Protein AF-A0A0D1J792-F1 (afdb_monomer_lite)

Structure (mmCIF, N/CA/C/O backbone):
data_AF-A0A0D1J792-F1
#
_entry.id   AF-A0A0D1J792-F1
#
loop_
_atom_site.group_PDB
_atom_site.id
_atom_site.type_symbol
_atom_site.label_atom_id
_atom_site.label_alt_id
_atom_site.label_comp_id
_atom_site.label_asym_id
_atom_site.label_entity_id
_atom_site.label_seq_id
_atom_site.pdbx_PDB_ins_code
_atom_site.Cartn_x
_atom_site.Cartn_y
_atom_site.Cartn_z
_atom_site.occupancy
_atom_site.B_iso_or_equiv
_atom_site.auth_seq_id
_atom_site.auth_comp_id
_atom_site.auth_asym_id
_atom_site.auth_atom_id
_atom_site.pdbx_PDB_model_num
ATOM 1 N N . MET A 1 1 ? 0.436 -8.650 17.450 1.00 95.81 1 MET A N 1
ATOM 2 C CA . MET A 1 1 ? 1.003 -9.553 16.411 1.00 95.81 1 MET A CA 1
ATOM 3 C C . MET A 1 1 ? 1.703 -8.682 15.373 1.00 95.81 1 MET A C 1
ATOM 5 O O . MET A 1 1 ? 1.557 -7.472 15.479 1.00 95.81 1 MET A O 1
ATOM 9 N N . GLN A 1 2 ? 2.453 -9.248 14.421 1.00 97.12 2 GLN A N 1
ATOM 10 C CA . GLN A 1 2 ? 3.106 -8.458 13.366 1.00 97.12 2 GLN A CA 1
ATOM 11 C C . GLN A 1 2 ? 2.832 -9.023 11.969 1.00 97.12 2 GLN A C 1
ATOM 13 O O . GLN A 1 2 ? 2.720 -10.242 11.803 1.00 97.12 2 GLN A O 1
ATOM 18 N N . LEU A 1 3 ? 2.756 -8.132 10.984 1.00 98.31 3 LEU A N 1
ATOM 19 C CA . LEU A 1 3 ? 2.760 -8.419 9.554 1.00 98.31 3 LEU A CA 1
ATOM 20 C C . LEU A 1 3 ? 4.012 -7.775 8.958 1.00 98.31 3 LEU A C 1
ATOM 22 O O . LEU A 1 3 ? 4.203 -6.572 9.107 1.00 98.31 3 LEU A O 1
ATOM 26 N N . LEU A 1 4 ? 4.849 -8.580 8.304 1.00 98.25 4 LEU A N 1
ATOM 27 C CA . LEU A 1 4 ? 6.087 -8.119 7.680 1.00 98.25 4 LEU A CA 1
ATOM 28 C C . LEU A 1 4 ? 6.075 -8.386 6.177 1.00 98.25 4 LEU A C 1
ATOM 30 O O . LEU A 1 4 ? 5.574 -9.424 5.733 1.00 98.25 4 LEU A O 1
ATOM 34 N N . LEU A 1 5 ? 6.699 -7.485 5.426 1.00 97.88 5 LEU A N 1
ATOM 35 C CA . LEU A 1 5 ? 7.011 -7.641 4.009 1.00 97.88 5 LEU A CA 1
ATOM 36 C C . LEU A 1 5 ? 8.452 -7.176 3.777 1.00 97.88 5 LEU A C 1
ATOM 38 O O . LEU A 1 5 ? 8.773 -6.019 4.030 1.00 97.88 5 LEU A O 1
ATOM 42 N N . SER A 1 6 ? 9.316 -8.074 3.303 1.00 97.19 6 SER A N 1
ATOM 43 C CA . SER A 1 6 ? 10.662 -7.706 2.847 1.00 97.19 6 SER A CA 1
ATOM 44 C C . SER A 1 6 ? 10.577 -7.004 1.494 1.00 97.19 6 SER A C 1
ATOM 46 O O . SER A 1 6 ? 9.842 -7.460 0.618 1.00 97.19 6 SER A O 1
ATOM 48 N N . THR A 1 7 ? 11.316 -5.912 1.335 1.00 95.62 7 THR A N 1
ATOM 49 C CA . THR A 1 7 ? 11.241 -5.011 0.176 1.00 95.62 7 THR A CA 1
ATOM 50 C C . THR A 1 7 ? 12.554 -4.996 -0.609 1.00 95.62 7 THR A C 1
ATOM 52 O O . THR A 1 7 ? 13.593 -5.398 -0.084 1.00 95.62 7 THR A O 1
ATOM 55 N N . GLY A 1 8 ? 12.511 -4.535 -1.864 1.00 88.81 8 GLY A N 1
ATOM 56 C CA . GLY A 1 8 ? 13.690 -4.390 -2.730 1.00 88.81 8 GLY A CA 1
ATOM 57 C C . GLY A 1 8 ? 13.992 -5.574 -3.655 1.00 88.81 8 GLY A C 1
ATOM 58 O O . GLY A 1 8 ? 14.975 -5.517 -4.386 1.00 88.81 8 GLY A O 1
ATOM 59 N N . ASP A 1 9 ? 13.165 -6.622 -3.629 1.00 92.88 9 ASP A N 1
ATOM 60 C CA . ASP A 1 9 ? 13.208 -7.754 -4.568 1.00 92.88 9 ASP A CA 1
ATOM 61 C C . ASP A 1 9 ? 11.789 -8.274 -4.909 1.00 92.88 9 ASP A C 1
ATOM 63 O O . ASP A 1 9 ? 11.600 -9.443 -5.273 1.00 92.88 9 ASP A O 1
ATOM 67 N N . LEU A 1 10 ? 10.745 -7.449 -4.753 1.00 95.06 10 LEU A N 1
ATOM 68 C CA . LEU A 1 10 ? 9.383 -7.865 -5.099 1.00 95.06 10 LEU A CA 1
ATOM 69 C C . LEU A 1 10 ? 9.186 -7.798 -6.615 1.00 95.06 10 LEU A C 1
ATOM 71 O O . LEU A 1 10 ? 9.693 -6.917 -7.305 1.00 95.06 10 LEU A O 1
ATOM 75 N N . ALA A 1 11 ? 8.361 -8.701 -7.151 1.00 95.69 11 ALA A N 1
ATOM 76 C CA . ALA A 1 11 ? 8.054 -8.741 -8.585 1.00 95.69 11 ALA A CA 1
ATOM 77 C C . ALA A 1 11 ? 7.413 -7.440 -9.115 1.00 95.69 11 ALA A C 1
ATOM 79 O O . ALA A 1 11 ? 7.419 -7.192 -10.321 1.00 95.69 11 ALA A O 1
ATOM 80 N N . VAL A 1 12 ? 6.864 -6.625 -8.214 1.00 98.12 12 VAL A N 1
ATOM 81 C CA . VAL A 1 12 ? 6.184 -5.363 -8.508 1.00 98.12 12 VAL A CA 1
ATOM 82 C C . VAL A 1 12 ? 7.094 -4.136 -8.397 1.00 98.12 12 VAL A C 1
ATOM 84 O O . VAL A 1 12 ? 6.668 -3.054 -8.793 1.00 98.12 12 VAL A O 1
ATOM 87 N N . ASP A 1 13 ? 8.338 -4.279 -7.927 1.00 97.88 13 ASP A N 1
ATOM 88 C CA . ASP A 1 13 ? 9.232 -3.141 -7.654 1.00 97.88 13 ASP A CA 1
ATOM 89 C C . ASP A 1 13 ? 9.460 -2.285 -8.905 1.00 97.88 13 ASP A C 1
ATOM 91 O O . ASP A 1 13 ? 9.297 -1.069 -8.867 1.00 97.88 13 ASP A O 1
ATOM 95 N N . AL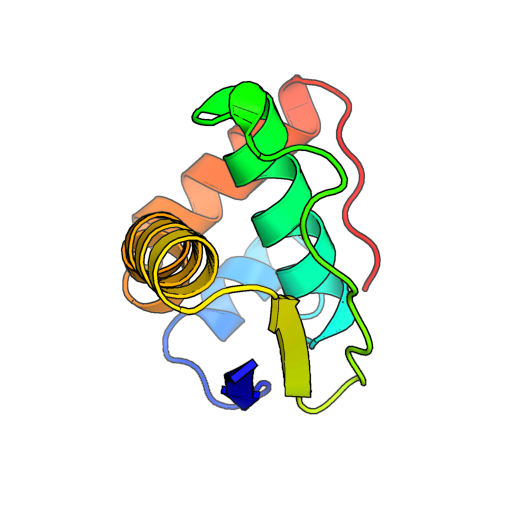A A 1 14 ? 9.682 -2.916 -10.062 1.00 97.88 14 ALA A N 1
ATOM 96 C CA . ALA A 1 14 ? 9.835 -2.204 -11.333 1.00 97.88 14 ALA A CA 1
ATOM 97 C C . ALA A 1 14 ? 8.589 -1.383 -11.727 1.00 97.88 14 ALA A C 1
ATOM 99 O O . ALA A 1 14 ? 8.705 -0.368 -12.413 1.00 97.88 14 ALA A O 1
ATOM 100 N N . ALA A 1 15 ? 7.389 -1.811 -11.320 1.00 98.31 15 ALA A N 1
ATOM 101 C CA . ALA A 1 15 ? 6.156 -1.072 -11.583 1.00 98.31 15 ALA A CA 1
ATOM 102 C C . ALA A 1 15 ? 6.014 0.136 -10.650 1.00 98.31 15 ALA A C 1
ATOM 104 O O . ALA A 1 15 ? 5.576 1.195 -11.100 1.00 98.31 15 ALA A O 1
ATOM 105 N N . VAL A 1 16 ? 6.422 -0.003 -9.387 1.00 98.25 16 VAL A N 1
ATOM 106 C CA . VAL A 1 16 ? 6.493 1.104 -8.422 1.00 98.25 16 VAL A CA 1
ATOM 107 C C . VAL A 1 16 ? 7.508 2.155 -8.894 1.00 98.25 16 VAL A C 1
ATOM 109 O O . VAL A 1 16 ? 7.165 3.330 -9.020 1.00 98.25 16 VAL A O 1
ATOM 112 N N . GLU A 1 17 ? 8.707 1.724 -9.291 1.00 97.81 17 GLU A N 1
ATOM 113 C CA . GLU A 1 17 ? 9.762 2.599 -9.823 1.00 97.81 17 GLU A CA 1
ATOM 114 C C . GLU A 1 17 ? 9.348 3.321 -11.110 1.00 97.81 17 GLU A C 1
ATOM 116 O O . GLU A 1 17 ? 9.655 4.499 -11.297 1.00 97.81 17 GLU A O 1
ATOM 121 N N . ALA A 1 18 ? 8.594 2.657 -11.993 1.00 98.06 18 ALA A N 1
ATOM 122 C CA . ALA A 1 18 ? 8.062 3.282 -13.204 1.00 98.06 18 ALA A CA 1
ATOM 123 C C . ALA A 1 18 ? 7.088 4.442 -12.914 1.00 98.06 18 ALA A C 1
ATOM 125 O O . ALA A 1 18 ? 6.893 5.297 -13.780 1.00 98.06 18 ALA A O 1
ATOM 126 N N . HIS A 1 19 ? 6.506 4.490 -11.711 1.00 97.69 19 HIS A N 1
ATOM 127 C CA . HIS A 1 19 ? 5.675 5.600 -11.236 1.00 97.69 19 HIS A CA 1
ATOM 128 C C . HIS A 1 19 ? 6.465 6.642 -10.428 1.00 97.69 19 HIS A C 1
ATOM 130 O O . HIS A 1 19 ? 5.873 7.586 -9.914 1.00 97.69 19 HIS A O 1
ATOM 136 N N . GLY A 1 20 ? 7.794 6.518 -10.367 1.00 97.31 20 GLY A N 1
ATOM 137 C CA . GLY A 1 20 ? 8.677 7.480 -9.713 1.00 97.31 20 GLY A CA 1
ATOM 138 C C . GLY A 1 20 ? 8.878 7.244 -8.220 1.00 97.31 20 GLY A C 1
ATOM 139 O O . GLY A 1 20 ? 9.401 8.143 -7.568 1.00 97.31 20 GLY A O 1
ATOM 140 N N . HIS A 1 21 ? 8.496 6.069 -7.712 1.00 97.62 21 HIS A N 1
ATOM 141 C CA . HIS A 1 21 ? 8.596 5.734 -6.296 1.00 97.62 21 HIS A CA 1
ATOM 142 C C . HIS A 1 21 ? 9.695 4.716 -5.981 1.00 97.62 21 HIS A C 1
ATOM 144 O O . HIS A 1 21 ? 10.034 3.880 -6.821 1.00 97.62 21 HIS A O 1
ATOM 150 N N . LEU A 1 22 ? 10.221 4.737 -4.755 1.00 96.38 22 LEU A N 1
ATOM 151 C CA . LEU A 1 22 ? 11.063 3.655 -4.238 1.00 96.38 22 LEU A CA 1
ATOM 152 C C . LEU A 1 22 ? 10.182 2.608 -3.555 1.00 96.38 22 LEU A C 1
ATOM 154 O O . LEU A 1 22 ? 9.456 2.917 -2.621 1.00 96.38 22 LEU A O 1
ATOM 158 N N . ALA A 1 23 ? 10.272 1.342 -3.968 1.00 96.38 23 ALA A N 1
ATOM 159 C CA . ALA A 1 23 ? 9.450 0.249 -3.429 1.00 96.38 23 ALA A CA 1
ATOM 160 C C . ALA A 1 23 ? 9.884 -0.229 -2.023 1.00 96.38 23 ALA A C 1
ATOM 162 O O . ALA A 1 23 ? 9.963 -1.428 -1.754 1.00 96.38 23 ALA A O 1
ATOM 163 N N . ASN A 1 24 ? 10.211 0.703 -1.129 1.00 97.50 24 ASN A N 1
ATOM 164 C CA . ASN A 1 24 ? 10.773 0.454 0.193 1.00 97.50 24 ASN A CA 1
ATOM 165 C C . ASN A 1 24 ? 9.688 0.340 1.282 1.00 97.50 24 ASN A C 1
ATOM 167 O O . ASN A 1 24 ? 8.494 0.473 1.013 1.00 97.50 24 ASN A O 1
ATOM 171 N N . GLY A 1 25 ? 10.076 0.057 2.529 1.00 98.06 25 GLY A N 1
ATOM 172 C CA . GLY A 1 25 ? 9.096 -0.124 3.605 1.00 98.06 25 GLY A CA 1
ATOM 173 C C . GLY A 1 25 ? 8.222 1.104 3.889 1.00 98.06 25 GLY A C 1
ATOM 174 O O . GLY A 1 25 ? 7.063 0.919 4.254 1.00 98.06 25 GLY A O 1
ATOM 175 N N . TYR A 1 26 ? 8.727 2.327 3.689 1.00 98.00 26 TYR A N 1
ATOM 176 C CA . TYR A 1 26 ? 7.946 3.560 3.856 1.00 98.00 26 TYR A CA 1
ATOM 177 C C . TYR A 1 26 ? 6.863 3.677 2.780 1.00 98.00 26 TYR A C 1
ATOM 179 O O . TYR A 1 26 ? 5.697 3.901 3.114 1.00 98.00 26 TYR A O 1
ATOM 187 N N . PHE A 1 27 ? 7.202 3.360 1.528 1.00 98.19 27 PHE A N 1
ATOM 188 C CA . PHE A 1 27 ? 6.237 3.344 0.428 1.00 98.19 27 PHE A CA 1
ATOM 189 C C . PHE A 1 27 ? 5.087 2.382 0.719 1.00 98.19 27 PHE A C 1
ATOM 191 O O . PHE A 1 27 ? 3.907 2.721 0.594 1.00 98.19 27 PHE A O 1
ATOM 198 N N . TRP A 1 28 ? 5.421 1.177 1.183 1.00 98.38 28 TRP A N 1
ATOM 199 C CA . TRP A 1 28 ? 4.419 0.176 1.537 1.00 98.38 28 TRP A CA 1
ATOM 200 C C . TRP A 1 28 ? 3.595 0.556 2.777 1.00 98.38 28 TRP A C 1
ATOM 202 O O . TRP A 1 28 ? 2.448 0.111 2.879 1.00 98.38 28 TRP A O 1
ATOM 212 N N . THR A 1 29 ? 4.109 1.410 3.674 1.00 98.31 29 THR A N 1
ATOM 213 C CA . THR A 1 29 ? 3.301 2.045 4.730 1.00 98.31 29 THR A CA 1
ATOM 214 C C . THR A 1 29 ? 2.258 2.977 4.125 1.00 98.31 29 THR A C 1
ATOM 216 O O . THR A 1 29 ? 1.077 2.811 4.422 1.00 98.31 29 THR A O 1
ATOM 219 N N . GLY A 1 30 ? 2.645 3.867 3.207 1.00 97.81 30 GLY A N 1
ATOM 220 C CA . GLY A 1 30 ? 1.690 4.738 2.510 1.00 97.81 30 GLY A CA 1
ATOM 221 C C . GLY A 1 30 ? 0.613 3.940 1.762 1.00 97.81 30 GLY A C 1
ATOM 222 O O . GLY A 1 30 ? -0.582 4.215 1.878 1.00 97.81 30 GLY A O 1
ATOM 223 N N . VAL A 1 31 ? 0.996 2.848 1.088 1.00 98.25 31 VAL A N 1
ATOM 224 C CA . VAL A 1 31 ? 0.037 1.918 0.458 1.00 98.25 31 VAL A CA 1
ATOM 225 C C . VAL A 1 31 ? -0.937 1.326 1.482 1.00 98.25 31 VAL A C 1
ATOM 227 O O . VAL A 1 31 ? -2.142 1.276 1.220 1.00 98.25 31 VAL A O 1
ATOM 230 N N . ALA A 1 32 ? -0.450 0.881 2.643 1.00 98.31 32 ALA A N 1
ATOM 231 C CA . ALA A 1 32 ? -1.300 0.355 3.709 1.00 9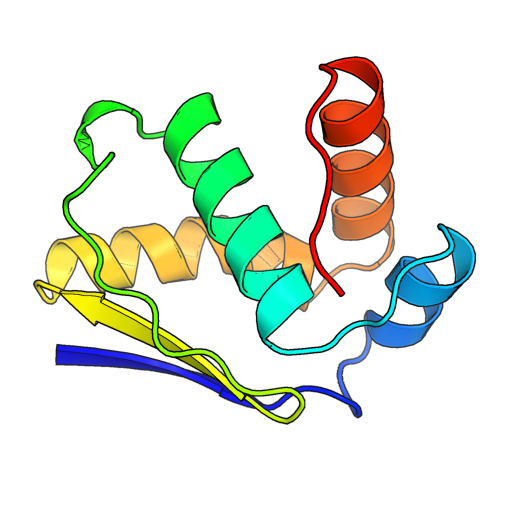8.31 32 ALA A CA 1
ATOM 232 C C . ALA A 1 32 ? -2.297 1.411 4.212 1.00 98.31 32 ALA A C 1
ATOM 234 O O . ALA A 1 32 ? -3.496 1.134 4.294 1.00 98.31 32 ALA A O 1
ATOM 235 N N . GLU A 1 33 ? -1.831 2.627 4.493 1.00 97.38 33 GLU A N 1
ATOM 236 C CA . GLU A 1 33 ? -2.658 3.740 4.965 1.00 97.38 33 GLU A CA 1
ATOM 237 C C . GLU A 1 33 ? -3.725 4.147 3.940 1.00 97.38 33 GLU A C 1
ATOM 239 O O . GLU A 1 33 ? -4.902 4.323 4.286 1.00 97.38 33 GLU A O 1
ATOM 244 N N . TYR A 1 34 ? -3.351 4.229 2.661 1.00 97.94 34 TYR A N 1
ATOM 245 C CA . TYR A 1 34 ? -4.281 4.520 1.575 1.00 97.94 34 TYR A CA 1
ATOM 246 C C . TYR A 1 34 ? -5.362 3.440 1.438 1.00 97.94 34 TYR A C 1
ATOM 248 O O . TYR A 1 34 ? -6.554 3.746 1.332 1.00 97.94 34 TYR A O 1
ATOM 256 N N . LEU A 1 35 ? -4.977 2.162 1.490 1.00 97.88 35 LEU A N 1
ATOM 257 C CA . LEU A 1 35 ? -5.916 1.041 1.414 1.00 97.88 35 LEU A CA 1
ATOM 258 C C . LEU A 1 35 ? -6.865 0.995 2.618 1.00 97.88 35 LEU A C 1
ATOM 260 O O . LEU A 1 35 ? -8.067 0.780 2.441 1.00 97.88 35 LEU A O 1
ATOM 264 N N . ILE A 1 36 ? -6.356 1.209 3.833 1.00 97.69 36 ILE A N 1
ATOM 265 C CA . ILE A 1 36 ? -7.176 1.244 5.051 1.00 97.69 36 ILE A CA 1
ATOM 266 C C . ILE A 1 36 ? -8.176 2.396 4.961 1.00 97.69 36 ILE A C 1
ATOM 268 O O . ILE A 1 36 ? -9.376 2.161 5.065 1.00 97.69 36 ILE A O 1
ATOM 272 N N . SER A 1 37 ? -7.718 3.622 4.704 1.00 96.38 37 SER A N 1
ATOM 273 C CA . SER A 1 37 ? -8.607 4.790 4.635 1.00 96.38 37 SER A CA 1
ATOM 274 C C . SER A 1 37 ? -9.672 4.673 3.536 1.00 96.38 37 SER A C 1
ATOM 276 O O . SER A 1 37 ? -10.808 5.104 3.739 1.00 96.38 37 SER A O 1
ATOM 278 N N . SER A 1 38 ? -9.344 4.038 2.407 1.00 96.62 38 SER A N 1
ATOM 279 C CA . SER A 1 38 ? -10.262 3.876 1.273 1.00 96.62 38 SER A CA 1
ATOM 280 C C . SER A 1 38 ? -11.278 2.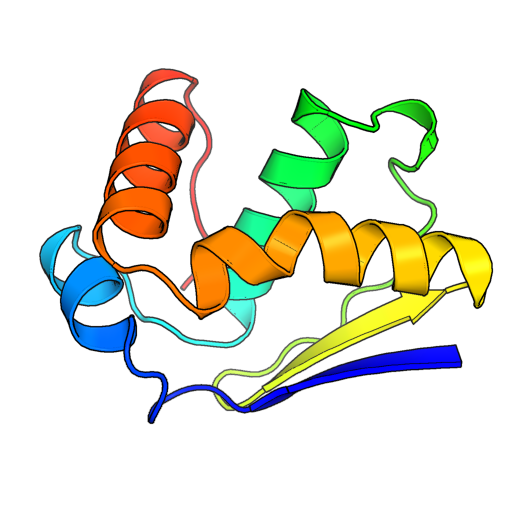746 1.461 1.00 96.62 38 SER A C 1
ATOM 282 O O . SER A 1 38 ? -12.437 2.890 1.070 1.00 96.62 38 SER A O 1
ATOM 284 N N . TYR A 1 39 ? -10.865 1.608 2.032 1.00 96.56 39 TYR A N 1
ATOM 285 C CA . TYR A 1 39 ? -11.671 0.378 2.017 1.00 96.56 39 TYR A CA 1
ATOM 286 C C . TYR A 1 39 ? -12.082 -0.131 3.398 1.00 96.56 39 TYR A C 1
ATOM 288 O O . TYR A 1 39 ? -13.066 -0.865 3.499 1.00 96.56 39 TYR A O 1
ATOM 296 N N . ARG A 1 40 ? -11.343 0.226 4.452 1.00 96.69 40 ARG A N 1
ATOM 297 C CA . ARG A 1 40 ? -11.581 -0.189 5.844 1.00 96.69 40 ARG A CA 1
ATOM 298 C C . ARG A 1 40 ? -11.319 0.964 6.825 1.00 96.69 40 ARG A C 1
ATOM 300 O O . ARG A 1 40 ? -10.478 0.825 7.713 1.00 96.69 40 ARG A O 1
ATOM 307 N N . PRO A 1 41 ? -12.036 2.099 6.701 1.00 96.31 41 PRO A N 1
ATOM 308 C CA . PRO A 1 41 ? -11.853 3.244 7.596 1.00 96.31 41 PRO A CA 1
ATOM 309 C C . PRO A 1 41 ? -12.187 2.914 9.060 1.00 96.31 41 PRO A C 1
ATOM 311 O O . PRO A 1 41 ? -11.769 3.624 9.967 1.00 96.31 41 PRO A O 1
ATOM 314 N N . ASP A 1 42 ? -12.909 1.816 9.310 1.00 96.31 42 ASP A N 1
ATOM 315 C CA . ASP A 1 42 ? -13.135 1.256 10.644 1.00 96.31 42 ASP A CA 1
ATOM 316 C C . ASP A 1 42 ? -11.855 0.745 11.328 1.00 96.31 42 ASP A C 1
ATOM 318 O O . ASP A 1 42 ? -11.864 0.545 12.537 1.00 96.31 42 ASP A O 1
ATOM 322 N N . LEU A 1 43 ? -10.771 0.539 10.571 1.00 95.81 43 LEU A N 1
ATOM 323 C CA . LEU A 1 43 ? -9.464 0.104 11.071 1.00 95.81 43 LEU A CA 1
ATOM 324 C C . LEU A 1 43 ? -8.416 1.229 11.085 1.00 95.81 43 LEU A C 1
ATOM 326 O O . LEU A 1 43 ? -7.236 0.978 11.331 1.00 95.81 43 LEU A O 1
ATOM 330 N N . SER A 1 44 ? -8.808 2.471 10.793 1.00 92.62 44 SER A N 1
ATOM 331 C CA . SER A 1 44 ? -7.893 3.611 10.855 1.00 92.62 44 SER A CA 1
ATOM 332 C C . SER A 1 44 ? -7.426 3.855 12.294 1.00 92.62 44 SER A C 1
ATOM 334 O O . SER A 1 44 ? -8.242 4.072 13.183 1.00 92.62 44 SER A O 1
ATOM 336 N N . GLY A 1 45 ? -6.108 3.856 12.511 1.00 91.69 45 GLY A N 1
ATOM 337 C CA . GLY A 1 45 ? -5.501 4.035 13.838 1.00 91.69 45 GLY A CA 1
ATOM 338 C C . GLY A 1 45 ? -5.349 2.750 14.658 1.00 91.69 45 GLY A C 1
ATOM 339 O O . GLY A 1 45 ? -4.804 2.804 15.755 1.00 91.69 45 GLY A O 1
ATOM 340 N N . GLU A 1 46 ? -5.772 1.601 14.125 1.00 95.38 46 GLU A N 1
ATOM 341 C CA . GLU A 1 46 ? -5.636 0.295 14.790 1.00 95.38 46 GLU A CA 1
ATOM 342 C C . GLU A 1 46 ? -4.265 -0.366 14.564 1.00 95.38 46 GLU A C 1
ATOM 344 O O . GLU A 1 46 ? -3.974 -1.418 15.132 1.00 95.38 46 GLU A O 1
ATOM 349 N N . PHE A 1 47 ? -3.424 0.237 13.721 1.00 97.50 47 PHE A N 1
ATOM 350 C CA . PHE A 1 47 ? -2.103 -0.278 13.379 1.00 97.50 47 PHE A CA 1
ATOM 351 C C . PHE A 1 47 ? -1.008 0.672 13.852 1.00 97.50 47 PHE A C 1
ATOM 353 O O . PHE A 1 47 ? -1.100 1.884 13.667 1.00 97.50 47 PHE A O 1
ATOM 360 N N . GLU A 1 48 ? 0.053 0.097 14.406 1.00 98.06 48 GLU A N 1
ATOM 361 C CA . GLU A 1 48 ? 1.339 0.768 14.576 1.00 98.06 48 GLU A CA 1
ATOM 362 C C . GLU A 1 48 ? 2.252 0.346 13.421 1.00 98.06 48 GLU A C 1
ATOM 364 O O . GLU A 1 48 ? 2.381 -0.850 13.142 1.00 98.06 48 GLU A O 1
ATOM 369 N N . PHE A 1 49 ? 2.860 1.316 12.740 1.00 97.94 49 PHE A N 1
ATOM 370 C CA . PHE A 1 49 ? 3.814 1.076 11.660 1.00 97.94 49 PHE A CA 1
ATOM 371 C C . PHE A 1 49 ? 5.224 1.420 12.135 1.00 97.94 49 PHE A C 1
ATOM 373 O O . PHE A 1 49 ? 5.441 2.488 12.701 1.00 97.94 49 PHE A O 1
ATOM 380 N N . ASP A 1 50 ? 6.172 0.524 11.873 1.00 97.56 50 ASP A N 1
ATOM 381 C CA . ASP A 1 50 ? 7.600 0.705 12.181 1.00 97.56 50 ASP A CA 1
ATOM 382 C C . ASP A 1 50 ? 8.434 0.180 11.008 1.00 97.56 50 ASP A C 1
ATOM 384 O O . ASP A 1 50 ? 9.265 -0.721 11.125 1.00 97.56 50 ASP A O 1
ATOM 388 N N . SER A 1 51 ? 8.084 0.659 9.815 1.00 97.50 51 SER A N 1
ATOM 389 C CA . SER A 1 51 ? 8.743 0.253 8.581 1.00 97.50 51 SER A CA 1
ATOM 390 C C . SER A 1 51 ? 10.130 0.885 8.466 1.00 97.50 51 SER A C 1
ATOM 392 O O . SER A 1 51 ? 10.353 2.039 8.826 1.00 97.50 51 SER A O 1
ATOM 394 N N . GLU A 1 52 ? 11.049 0.136 7.872 1.00 95.88 52 GLU A N 1
ATOM 395 C CA . GLU A 1 52 ? 12.383 0.580 7.481 1.00 95.88 52 GLU A CA 1
ATOM 396 C C . GLU A 1 52 ? 12.552 0.406 5.968 1.00 95.88 52 GLU A C 1
ATOM 398 O O . GLU A 1 52 ? 11.801 -0.328 5.327 1.00 95.88 52 GLU A O 1
ATOM 403 N N . ALA A 1 53 ? 13.587 1.005 5.372 1.00 93.31 53 ALA A N 1
ATOM 404 C CA . ALA A 1 53 ? 13.815 0.922 3.925 1.00 93.31 53 ALA A CA 1
ATOM 405 C C . ALA A 1 53 ? 13.753 -0.522 3.365 1.00 93.31 53 ALA A C 1
ATOM 407 O O . ALA A 1 53 ? 13.200 -0.749 2.290 1.00 93.31 53 ALA A O 1
ATOM 408 N N . GLY A 1 54 ? 14.270 -1.509 4.104 1.00 96.62 54 GLY A N 1
ATOM 409 C CA . GLY A 1 54 ? 14.276 -2.917 3.685 1.00 96.62 54 GLY A CA 1
ATOM 410 C C . GLY A 1 54 ? 13.076 -3.755 4.141 1.00 96.62 54 GLY A C 1
ATOM 411 O O . GLY A 1 54 ? 13.019 -4.950 3.838 1.00 96.62 54 GLY A O 1
ATOM 412 N N . THR A 1 55 ? 12.150 -3.209 4.934 1.00 97.81 55 THR A N 1
ATOM 413 C CA . THR A 1 55 ? 11.025 -3.982 5.479 1.00 97.81 55 THR A CA 1
ATOM 414 C C . THR A 1 55 ? 9.841 -3.091 5.818 1.00 97.81 55 THR A C 1
ATOM 416 O O . THR A 1 55 ? 9.948 -2.186 6.637 1.00 97.81 55 THR A O 1
ATOM 419 N N . PHE A 1 56 ? 8.676 -3.419 5.268 1.00 98.50 56 PHE A N 1
ATOM 420 C CA . PHE A 1 56 ? 7.413 -2.937 5.812 1.00 98.50 56 PHE A CA 1
ATOM 421 C C . PHE A 1 56 ? 7.044 -3.732 7.067 1.00 98.50 56 PHE A C 1
ATOM 423 O O . PHE A 1 56 ? 7.097 -4.970 7.054 1.00 98.50 56 PHE A O 1
ATOM 430 N N . ALA A 1 57 ? 6.634 -3.030 8.123 1.00 98.50 57 ALA A N 1
ATOM 431 C CA . ALA A 1 57 ? 6.208 -3.636 9.375 1.00 98.50 57 ALA A CA 1
ATOM 432 C C . ALA A 1 57 ? 4.948 -2.966 9.930 1.00 98.50 57 ALA A C 1
ATOM 434 O O . ALA A 1 57 ? 4.918 -1.758 10.157 1.00 98.50 57 ALA A O 1
ATOM 435 N N . ALA A 1 58 ? 3.928 -3.783 10.201 1.00 98.56 58 ALA A N 1
ATOM 436 C CA . ALA A 1 58 ? 2.703 -3.366 10.873 1.00 98.56 58 ALA A CA 1
ATOM 437 C C . ALA A 1 58 ? 2.413 -4.251 12.088 1.00 98.56 58 ALA A C 1
ATOM 439 O O . ALA A 1 58 ? 2.524 -5.483 12.024 1.00 98.56 58 ALA A O 1
ATOM 440 N N . PHE A 1 59 ? 1.971 -3.628 13.174 1.00 98.44 59 PHE A N 1
ATOM 441 C CA . PHE A 1 59 ? 1.613 -4.275 14.428 1.00 98.44 59 PHE A CA 1
ATOM 442 C C . PHE A 1 59 ? 0.150 -4.005 14.768 1.00 98.44 59 PHE A C 1
ATOM 444 O O . PHE A 1 59 ? -0.373 -2.928 14.509 1.00 98.44 59 PHE A O 1
ATOM 451 N N . GLY A 1 60 ? -0.516 -5.008 15.337 1.00 97.19 60 GLY A N 1
ATOM 452 C CA . GLY A 1 60 ? -1.930 -4.927 15.706 1.00 97.19 60 GLY A CA 1
ATOM 453 C C . GLY A 1 60 ? -2.514 -6.278 16.111 1.00 97.19 60 GLY A C 1
ATOM 454 O O . GLY A 1 60 ? -1.776 -7.263 16.321 1.00 97.19 60 GLY A O 1
ATOM 455 N N . ASP A 1 61 ? -3.841 -6.341 16.200 1.00 97.69 61 ASP A N 1
ATOM 456 C CA . ASP A 1 61 ? -4.549 -7.588 16.469 1.00 97.69 61 ASP A CA 1
ATOM 457 C C . ASP A 1 61 ? -4.533 -8.518 15.258 1.00 97.69 61 ASP A C 1
ATOM 459 O O . ASP A 1 61 ? -4.445 -8.110 14.099 1.00 97.69 61 ASP A O 1
ATOM 463 N N . ARG A 1 62 ? -4.627 -9.824 15.523 1.00 97.50 62 ARG A N 1
ATOM 464 C CA . ARG A 1 62 ? -4.514 -10.851 14.481 1.00 97.50 62 ARG A CA 1
ATOM 465 C C . ARG A 1 62 ? -5.520 -10.644 13.347 1.00 97.50 62 ARG A C 1
ATOM 467 O O . ARG A 1 62 ? -5.136 -10.729 12.185 1.00 97.50 62 ARG A O 1
ATOM 474 N N . ASP A 1 63 ? -6.782 -10.393 13.675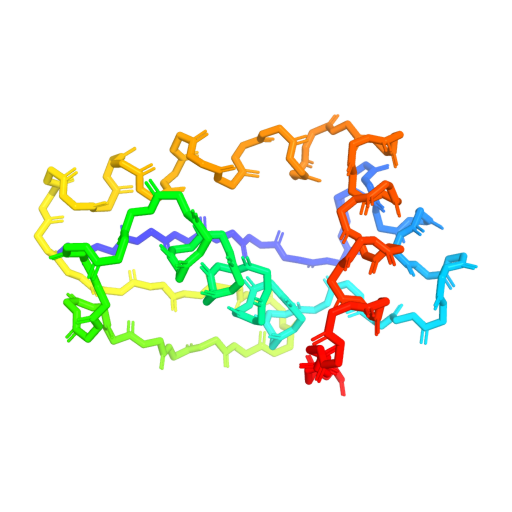 1.00 97.69 63 ASP A N 1
ATOM 475 C CA . ASP A 1 63 ? -7.852 -10.291 12.676 1.00 97.69 63 ASP A CA 1
ATOM 476 C C . ASP A 1 63 ? -7.738 -9.002 11.844 1.00 97.69 63 ASP A C 1
ATOM 478 O O . ASP A 1 63 ? -8.009 -9.000 10.638 1.00 97.69 63 ASP A O 1
ATOM 482 N N . GLN A 1 64 ? -7.247 -7.925 12.461 1.00 97.25 64 GLN A N 1
ATOM 483 C CA . GLN A 1 64 ? -6.939 -6.664 11.788 1.00 97.25 64 GLN A CA 1
ATOM 484 C C . GLN A 1 64 ? -5.767 -6.850 10.815 1.00 97.25 64 GLN A C 1
ATOM 486 O O . GLN A 1 64 ? -5.870 -6.490 9.645 1.00 97.25 64 GLN A O 1
ATOM 491 N N . LEU A 1 65 ? -4.687 -7.508 11.246 1.00 98.44 65 LEU A N 1
ATOM 492 C CA . LEU A 1 65 ? -3.526 -7.783 10.392 1.00 98.44 65 LEU A CA 1
ATOM 493 C C . LEU A 1 65 ? -3.845 -8.754 9.252 1.00 98.44 65 LEU A C 1
ATOM 495 O O . LEU A 1 65 ? -3.320 -8.601 8.153 1.00 98.44 65 LEU A O 1
ATOM 499 N N . LEU A 1 66 ? -4.725 -9.736 9.473 1.00 98.50 66 LEU A N 1
ATOM 500 C CA . LEU A 1 66 ? -5.216 -10.604 8.399 1.00 98.50 66 LEU A CA 1
ATOM 501 C C . LEU A 1 66 ? -6.028 -9.816 7.367 1.00 98.50 66 LEU A C 1
ATOM 503 O O . LEU A 1 66 ? -5.894 -10.063 6.168 1.00 98.50 66 LEU A O 1
ATOM 507 N N . THR A 1 67 ? -6.829 -8.849 7.821 1.00 98.19 67 THR A N 1
ATOM 508 C CA . THR A 1 67 ? -7.534 -7.924 6.927 1.00 98.19 67 THR A CA 1
ATOM 509 C C . THR A 1 67 ? -6.545 -7.081 6.124 1.00 98.19 67 THR A C 1
ATOM 511 O O . THR A 1 67 ? -6.660 -7.019 4.901 1.00 98.19 67 THR A O 1
ATOM 514 N N . LEU A 1 68 ? -5.553 -6.473 6.781 1.00 98.44 68 LEU A N 1
ATOM 515 C CA . LEU A 1 68 ? -4.539 -5.657 6.114 1.00 98.44 68 LEU A CA 1
ATOM 516 C C . LEU A 1 68 ? -3.746 -6.474 5.085 1.00 98.44 68 LEU A C 1
ATOM 518 O O . LEU A 1 68 ? -3.612 -6.063 3.936 1.00 98.44 68 LEU A O 1
ATOM 522 N N . ALA A 1 69 ? -3.315 -7.683 5.448 1.00 98.38 69 ALA A N 1
ATOM 523 C CA . ALA A 1 69 ? -2.627 -8.586 4.531 1.00 98.38 69 ALA A CA 1
ATOM 524 C C . ALA A 1 69 ? -3.484 -8.945 3.305 1.00 98.38 69 ALA A C 1
ATOM 526 O O . ALA A 1 69 ? -2.953 -9.106 2.207 1.00 98.38 69 ALA A O 1
ATOM 527 N N . ALA A 1 70 ? -4.802 -9.090 3.471 1.00 98.50 70 ALA A N 1
ATOM 528 C CA . ALA A 1 70 ? -5.711 -9.339 2.357 1.00 98.50 70 ALA A CA 1
ATOM 529 C C . ALA A 1 70 ? -5.855 -8.114 1.438 1.00 98.50 70 ALA A C 1
ATOM 531 O O . ALA A 1 70 ? -5.882 -8.290 0.222 1.00 98.50 70 ALA A O 1
ATOM 532 N N . LEU A 1 71 ? -5.899 -6.901 2.002 1.00 98.00 71 LEU A N 1
ATOM 533 C CA . LEU A 1 71 ? -5.944 -5.650 1.237 1.00 98.00 71 LEU A CA 1
ATOM 534 C C . LEU A 1 71 ? -4.648 -5.395 0.459 1.00 98.00 71 LEU A C 1
ATOM 536 O O . LEU A 1 71 ? -4.709 -5.014 -0.705 1.00 98.00 71 LEU A O 1
ATOM 540 N N . MET A 1 72 ? -3.487 -5.621 1.077 1.00 98.25 72 MET A N 1
ATOM 541 C CA . MET A 1 72 ? -2.188 -5.342 0.454 1.00 98.25 72 MET A CA 1
ATOM 542 C C . MET A 1 72 ? -1.796 -6.373 -0.605 1.00 98.25 72 MET A C 1
ATOM 544 O O . MET A 1 72 ? -1.103 -6.039 -1.563 1.00 98.25 72 MET A O 1
ATOM 548 N N . ARG A 1 73 ? -2.222 -7.635 -0.450 1.00 98.31 73 ARG A N 1
ATOM 549 C CA . ARG A 1 73 ? -1.758 -8.750 -1.291 1.00 98.31 73 ARG A CA 1
ATOM 550 C C . ARG A 1 73 ? -1.852 -8.474 -2.797 1.00 98.31 73 ARG A C 1
ATOM 552 O O . ARG A 1 73 ? -0.843 -8.710 -3.449 1.00 98.31 73 ARG A O 1
ATOM 559 N N . PRO A 1 74 ? -2.971 -7.977 -3.361 1.00 98.25 74 PRO A N 1
ATOM 560 C CA . PRO A 1 74 ? -3.044 -7.684 -4.790 1.00 98.25 74 PRO A CA 1
ATOM 561 C C . PRO A 1 74 ? -1.965 -6.700 -5.254 1.00 98.25 74 PRO A C 1
ATOM 563 O O . PRO A 1 74 ? -1.293 -6.976 -6.241 1.00 98.25 74 PRO A O 1
ATOM 566 N N . ALA A 1 75 ? -1.738 -5.613 -4.508 1.00 98.12 75 ALA A N 1
ATOM 567 C CA . ALA A 1 75 ? -0.724 -4.611 -4.838 1.00 98.12 75 ALA A CA 1
ATOM 568 C C . ALA A 1 75 ? 0.709 -5.167 -4.747 1.00 98.12 75 ALA A C 1
ATOM 570 O O . ALA A 1 75 ? 1.570 -4.791 -5.527 1.00 98.12 75 ALA A O 1
ATOM 571 N N . VAL A 1 76 ? 0.971 -6.103 -3.834 1.00 97.88 76 VAL A N 1
ATOM 572 C CA . VAL A 1 76 ? 2.303 -6.718 -3.679 1.00 97.88 76 VAL A CA 1
ATOM 573 C C . VAL A 1 76 ? 2.596 -7.772 -4.758 1.00 97.88 76 VAL A C 1
ATOM 575 O O . VAL A 1 76 ? 3.755 -8.100 -5.004 1.00 97.88 76 VAL A O 1
ATOM 578 N N . THR A 1 77 ? 1.569 -8.340 -5.398 1.00 97.81 77 THR A N 1
ATOM 579 C CA . THR A 1 77 ? 1.734 -9.481 -6.320 1.00 97.81 77 THR A CA 1
ATOM 580 C C . THR A 1 77 ? 1.454 -9.176 -7.786 1.00 97.81 77 THR A C 1
ATOM 582 O O . THR A 1 77 ? 1.777 -10.008 -8.632 1.00 97.81 77 THR A O 1
ATOM 585 N N . ASP A 1 78 ? 0.831 -8.040 -8.091 1.00 98.44 78 ASP A N 1
ATOM 586 C CA . ASP A 1 78 ? 0.379 -7.700 -9.438 1.00 98.44 78 ASP A CA 1
ATOM 587 C C . ASP A 1 78 ? 0.782 -6.263 -9.803 1.00 98.44 78 ASP A C 1
ATOM 589 O O . ASP A 1 78 ? 0.342 -5.285 -9.192 1.00 98.44 78 ASP A O 1
ATOM 593 N N . SER A 1 79 ? 1.643 -6.155 -10.817 1.00 98.38 79 SER A N 1
ATOM 594 C CA . SER A 1 79 ? 2.214 -4.896 -11.293 1.00 98.38 79 SER A CA 1
ATOM 595 C C . SER A 1 79 ? 1.168 -3.937 -11.864 1.00 98.38 79 SER A C 1
ATOM 597 O O . SER A 1 79 ? 1.286 -2.725 -11.680 1.00 98.38 79 SER A O 1
ATOM 599 N N . ASP A 1 80 ? 0.133 -4.459 -12.526 1.00 98.38 80 ASP A N 1
ATOM 600 C CA . ASP A 1 80 ? -0.938 -3.624 -13.071 1.00 98.38 80 ASP A CA 1
ATOM 601 C C . ASP A 1 80 ? -1.788 -3.056 -11.926 1.00 98.38 80 ASP A C 1
ATOM 603 O O . ASP A 1 80 ? -2.190 -1.890 -11.952 1.00 98.38 80 ASP A O 1
ATOM 607 N N . VAL A 1 81 ? -2.009 -3.858 -10.877 1.00 98.44 81 VAL A N 1
ATOM 608 C CA . VAL A 1 81 ? -2.758 -3.435 -9.688 1.00 98.44 81 VAL A CA 1
ATOM 609 C C . VAL A 1 81 ? -2.019 -2.347 -8.916 1.00 98.44 81 VAL A C 1
ATOM 611 O O . VAL A 1 81 ? -2.641 -1.341 -8.571 1.00 98.44 81 VAL A O 1
ATOM 614 N N . VAL A 1 82 ? -0.716 -2.500 -8.649 1.00 98.50 82 VAL A N 1
ATOM 615 C CA . VAL A 1 82 ? 0.032 -1.465 -7.914 1.00 98.50 82 VAL A CA 1
ATOM 616 C C . VAL A 1 82 ? 0.142 -0.170 -8.716 1.00 98.50 82 VAL A C 1
ATOM 618 O O . VAL A 1 82 ? -0.058 0.902 -8.155 1.00 98.50 82 VAL A O 1
ATOM 621 N N . GLY A 1 83 ? 0.353 -0.246 -10.036 1.00 98.44 83 GLY A N 1
ATOM 622 C CA . GLY A 1 83 ? 0.407 0.947 -10.885 1.00 98.44 83 GLY A CA 1
ATOM 623 C C . GLY A 1 83 ? -0.924 1.707 -10.916 1.00 98.44 83 GLY A C 1
ATOM 624 O O . GLY A 1 83 ? -0.966 2.934 -10.769 1.00 98.44 83 GLY A O 1
ATOM 625 N N . ALA A 1 84 ? -2.040 0.979 -11.024 1.00 98.31 84 ALA A N 1
ATOM 626 C CA . ALA A 1 84 ? -3.373 1.571 -10.948 1.00 98.31 84 ALA A CA 1
ATOM 627 C C . ALA A 1 84 ? -3.661 2.179 -9.564 1.00 98.31 84 ALA A C 1
ATOM 629 O O . ALA A 1 84 ? -4.269 3.252 -9.478 1.00 98.31 84 ALA A O 1
ATOM 630 N N . LEU A 1 85 ? -3.211 1.522 -8.488 1.00 98.50 85 LEU A N 1
ATOM 631 C CA . LEU A 1 85 ? -3.342 2.021 -7.120 1.00 98.50 8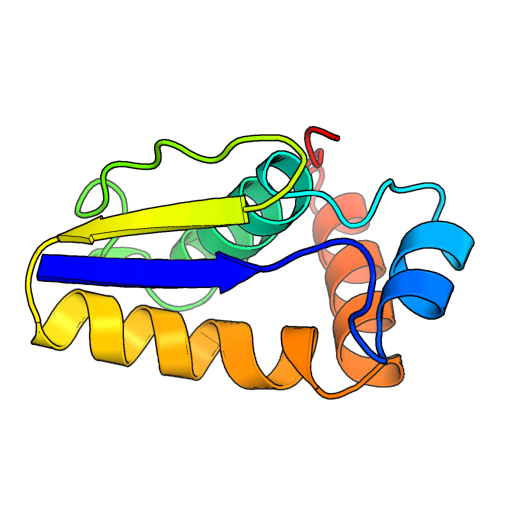5 LEU A CA 1
ATOM 632 C C . LEU A 1 85 ? -2.586 3.336 -6.940 1.00 98.50 85 LEU A C 1
ATOM 634 O O . LEU A 1 85 ? -3.198 4.297 -6.481 1.00 98.50 85 LEU A O 1
ATOM 638 N N . ILE A 1 86 ? -1.314 3.403 -7.350 1.00 98.50 86 ILE A N 1
ATOM 639 C CA . ILE A 1 86 ? -0.496 4.622 -7.257 1.00 98.50 86 ILE A CA 1
ATOM 640 C C . ILE A 1 86 ? -1.183 5.761 -8.011 1.00 98.50 86 ILE A C 1
ATOM 642 O O . ILE A 1 86 ? -1.456 6.810 -7.436 1.00 98.50 86 ILE A O 1
ATOM 646 N N . THR A 1 87 ? -1.571 5.522 -9.268 1.00 98.12 87 THR A N 1
ATOM 647 C CA . THR A 1 87 ? -2.270 6.519 -10.095 1.00 98.12 87 THR A CA 1
ATOM 648 C C . THR A 1 87 ? -3.534 7.049 -9.409 1.00 98.12 87 THR A C 1
ATOM 650 O O . THR A 1 87 ? -3.788 8.256 -9.403 1.00 98.12 87 THR A O 1
ATOM 653 N N . THR A 1 88 ? -4.333 6.158 -8.817 1.00 98.00 88 THR A N 1
ATOM 654 C CA . THR A 1 88 ? -5.587 6.527 -8.143 1.00 98.00 88 THR A CA 1
ATOM 655 C C . THR A 1 88 ? -5.326 7.305 -6.853 1.00 98.00 88 THR A C 1
ATOM 657 O O . THR A 1 88 ? -5.994 8.307 -6.597 1.00 98.00 88 THR A O 1
ATOM 660 N N . ALA A 1 89 ? -4.341 6.880 -6.063 1.00 97.56 89 ALA A N 1
ATOM 661 C CA . ALA A 1 89 ? -3.956 7.530 -4.818 1.00 97.56 89 ALA A CA 1
ATOM 662 C C . ALA A 1 89 ? -3.414 8.944 -5.063 1.00 97.56 89 ALA A C 1
ATOM 664 O O . ALA A 1 89 ? -3.906 9.901 -4.462 1.00 97.56 89 ALA A O 1
ATOM 665 N N . THR A 1 90 ? -2.504 9.110 -6.026 1.00 96.56 90 THR A N 1
ATOM 666 C CA . THR A 1 90 ? -1.973 10.424 -6.413 1.00 96.56 90 THR A CA 1
ATOM 667 C C . THR A 1 90 ? -3.077 11.345 -6.936 1.00 96.56 90 THR A C 1
ATOM 669 O O . THR A 1 90 ? -3.137 12.515 -6.561 1.00 96.56 90 THR A O 1
ATOM 672 N N . ALA A 1 91 ? -4.009 10.834 -7.750 1.00 97.25 91 ALA A N 1
ATOM 673 C CA . ALA A 1 91 ? -5.157 11.618 -8.217 1.00 97.25 91 ALA A CA 1
ATOM 674 C C . ALA A 1 91 ? -6.100 12.046 -7.074 1.00 97.25 91 ALA A C 1
ATOM 676 O O . ALA A 1 91 ? -6.772 13.073 -7.183 1.00 97.25 91 ALA A O 1
ATOM 677 N N . ALA A 1 92 ? -6.135 11.283 -5.977 1.00 95.88 92 ALA A N 1
ATOM 678 C CA . ALA A 1 92 ? -6.852 11.621 -4.750 1.00 95.88 92 ALA A CA 1
ATOM 679 C C . ALA A 1 92 ? -6.060 12.559 -3.812 1.00 95.88 92 ALA A C 1
ATOM 681 O O . ALA A 1 92 ? -6.582 12.942 -2.766 1.00 95.88 92 ALA A O 1
ATOM 682 N N . GLY A 1 93 ? -4.835 12.953 -4.182 1.00 96.12 93 GLY A N 1
ATOM 683 C CA . GLY A 1 93 ? -3.965 13.820 -3.384 1.00 96.12 93 GLY A CA 1
ATOM 684 C C . GLY A 1 93 ? -3.226 13.104 -2.253 1.00 96.12 93 GLY A C 1
ATOM 685 O O . GLY A 1 93 ? -2.771 13.769 -1.328 1.00 96.12 93 GLY A O 1
ATOM 686 N N . HIS A 1 94 ? -3.134 11.772 -2.296 1.00 95.88 94 HIS A N 1
ATOM 687 C CA . HIS A 1 94 ? -2.297 11.006 -1.376 1.00 95.88 94 HIS A CA 1
ATOM 688 C C . HIS A 1 94 ? -0.840 11.038 -1.853 1.00 95.88 94 HIS A C 1
ATOM 690 O O . HIS A 1 94 ? -0.564 10.792 -3.030 1.00 95.88 94 HIS A O 1
ATOM 696 N N . GLU A 1 95 ? 0.075 11.338 -0.936 1.00 94.44 95 GLU A N 1
ATOM 697 C CA . GLU A 1 95 ? 1.519 11.307 -1.162 1.00 94.44 95 GLU A CA 1
ATOM 698 C C . GLU A 1 95 ? 2.079 10.034 -0.523 1.00 94.44 95 GLU A C 1
ATOM 700 O O . GLU A 1 95 ? 1.707 9.695 0.599 1.00 94.44 95 GLU A O 1
ATOM 705 N N . PHE A 1 96 ? 2.934 9.317 -1.253 1.00 95.06 96 PHE A N 1
ATOM 706 C CA . PHE A 1 96 ? 3.665 8.178 -0.706 1.00 95.06 96 PHE A CA 1
ATOM 707 C C . PHE A 1 96 ? 5.019 8.665 -0.202 1.00 95.06 96 PHE A C 1
ATOM 709 O O . PHE A 1 96 ? 5.736 9.330 -0.950 1.00 95.06 96 PHE A O 1
ATOM 716 N N . ASP A 1 97 ? 5.349 8.315 1.037 1.00 85.69 97 ASP A N 1
ATOM 717 C CA . ASP A 1 97 ? 6.698 8.476 1.574 1.00 85.69 97 ASP A CA 1
ATOM 718 C C . ASP A 1 97 ? 7.583 7.345 1.055 1.00 85.69 97 ASP A C 1
ATOM 720 O O . ASP A 1 97 ? 7.180 6.184 1.106 1.00 85.69 97 ASP A O 1
ATOM 724 N N . ASP A 1 98 ? 8.781 7.662 0.572 1.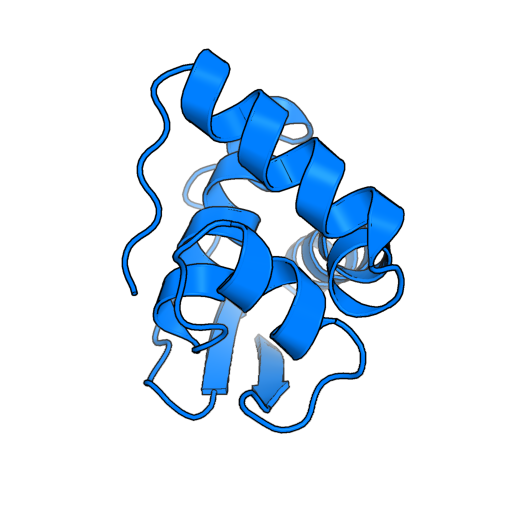00 79.62 98 ASP A N 1
ATOM 725 C CA . ASP A 1 98 ? 9.731 6.700 0.017 1.00 79.62 98 ASP A CA 1
ATOM 726 C C . ASP A 1 98 ? 11.189 7.189 0.042 1.00 79.62 98 ASP A C 1
ATOM 728 O O . ASP A 1 98 ? 11.469 8.372 0.340 1.00 79.62 98 ASP A O 1
#

Sequence (98 aa):
MQLLLSTGDLAVDAAVEAHGHLANGYFWTGVAEYLISSYRPDLSGEFEFDSEAGTFAAFGDRDQLLTLAALMRPAVTDSDVVGALITTATAAGHEFDD

Organism: NCBI:txid280871

Secondary structure (DSSP, 8-state):
-EEEEE-SS-TTHHHHHHTT---SHHHHHHHHHHHHHHH-GGGTTS-EE--BTTEEEEES-HHHHHHHHHHHHHHHH-HHHHHHHHHHHHHTTPPPP-

pLDDT: mean 96.93, std 2.65, range [79.62, 98.56]

Foldseek 3Di:
DKDKDFWDPFPQQVLCVVVVDGRFQQQVVLVLQLLCVVPPVVCVPQWDWDGDRGMTMIDHDPVSVVVSCVSCVCLRHPNVVVNVSVVVCVVVVRDGDD

InterPro domains:
  IPR028956 Immunity protein 51 [PF15595] (9-89)

Radius of gyration: 12.25 Å; chains: 1; bounding box: 27×25×30 Å